Protein AF-A0A7V6UCJ4-F1 (afdb_monomer_lite)

Foldseek 3Di:
DPDPVLPQQVVSVCVVVVHDDDPLLVVLSNVCRLCVDLCPPQVSVVGDSVVNDDPVRVVVNVVSVVVNVVVVVVVVD

Sequence (77 aa):
MRNKKAEHILIILLEAIDQNPDKEMETIILKLNPHYMVSRYPDAAGGPSHKMYNEQIALEFLKETERVLEWLRQKMK

Radius of gyration: 14.0 Å; chains: 1; bounding box: 30×31×39 Å

Structure (mmCIF, N/CA/C/O backbone):
data_AF-A0A7V6UCJ4-F1
#
_entry.id   AF-A0A7V6UCJ4-F1
#
loop_
_atom_site.group_PDB
_atom_site.id
_atom_site.type_symbol
_atom_site.label_atom_id
_atom_site.label_alt_id
_atom_site.label_comp_id
_atom_site.label_asym_id
_atom_site.label_entity_id
_atom_site.label_seq_id
_atom_site.pdbx_PDB_ins_code
_atom_site.Cartn_x
_atom_site.Cartn_y
_atom_site.Cartn_z
_atom_site.occupancy
_atom_site.B_iso_or_equiv
_atom_site.auth_seq_id
_atom_site.auth_comp_id
_atom_site.auth_asym_id
_atom_site.auth_atom_id
_atom_site.pdbx_PDB_model_num
ATOM 1 N N . MET A 1 1 ? -15.529 -22.531 2.468 1.00 43.50 1 MET A N 1
ATOM 2 C CA . MET A 1 1 ? -14.287 -22.613 1.663 1.00 43.50 1 MET A CA 1
ATOM 3 C C . MET A 1 1 ? -13.575 -21.273 1.763 1.00 43.50 1 MET A C 1
ATOM 5 O O . MET A 1 1 ? -14.227 -20.273 1.498 1.00 43.50 1 MET A O 1
ATOM 9 N N . ARG A 1 2 ? -12.296 -21.216 2.167 1.00 51.81 2 ARG A N 1
ATOM 10 C CA . ARG A 1 2 ? -11.523 -19.962 2.073 1.00 51.81 2 ARG A CA 1
ATOM 11 C C . ARG A 1 2 ? -11.343 -19.613 0.600 1.00 51.81 2 ARG A C 1
ATOM 13 O O . ARG A 1 2 ? -10.874 -20.440 -0.180 1.00 51.81 2 ARG A O 1
ATOM 20 N N . ASN A 1 3 ? -11.768 -18.418 0.216 1.00 55.34 3 ASN A N 1
ATOM 21 C CA . ASN A 1 3 ? -11.571 -17.916 -1.131 1.00 55.34 3 ASN A CA 1
ATOM 22 C C . ASN A 1 3 ? -10.118 -17.435 -1.255 1.00 55.34 3 ASN A C 1
ATOM 24 O O . ASN A 1 3 ? -9.794 -16.355 -0.772 1.00 55.34 3 ASN A O 1
ATOM 28 N N . LYS A 1 4 ? -9.246 -18.225 -1.896 1.00 55.84 4 LYS A N 1
ATOM 29 C CA . LYS A 1 4 ? -7.812 -17.901 -2.051 1.00 55.84 4 LYS A CA 1
ATOM 30 C C . LYS A 1 4 ? -7.551 -16.529 -2.689 1.00 55.84 4 LYS A C 1
ATOM 32 O O . LYS A 1 4 ? -6.500 -15.948 -2.456 1.00 55.84 4 LYS A O 1
ATOM 37 N N . LYS A 1 5 ? -8.493 -15.986 -3.475 1.00 53.28 5 LYS A N 1
ATOM 38 C CA . LYS A 1 5 ? -8.363 -14.637 -4.058 1.00 53.28 5 LYS A CA 1
ATOM 39 C C . LYS A 1 5 ? -8.441 -13.517 -3.013 1.00 53.28 5 LYS A C 1
ATOM 41 O O . LYS A 1 5 ? -7.875 -12.460 -3.249 1.00 53.28 5 LYS A O 1
ATOM 46 N N . ALA A 1 6 ? -9.108 -13.739 -1.881 1.00 61.72 6 ALA A N 1
ATOM 47 C CA . ALA A 1 6 ? -9.277 -12.736 -0.829 1.00 61.72 6 ALA A CA 1
ATOM 48 C C . ALA A 1 6 ? -8.069 -12.631 0.121 1.00 61.72 6 ALA A C 1
ATOM 50 O O . ALA A 1 6 ? -7.926 -11.627 0.807 1.00 61.72 6 ALA A O 1
ATOM 51 N N . GLU A 1 7 ? -7.183 -13.635 0.154 1.00 70.75 7 GLU A N 1
ATOM 52 C CA . GLU A 1 7 ? -6.103 -13.734 1.156 1.00 70.75 7 GLU A CA 1
ATOM 53 C C . GLU A 1 7 ? -5.021 -12.648 1.014 1.00 70.75 7 GLU A C 1
ATOM 55 O O . GLU A 1 7 ? -4.286 -12.384 1.963 1.00 70.75 7 GLU A O 1
ATOM 60 N N . HIS A 1 8 ? -4.930 -11.997 -0.150 1.00 81.50 8 HIS A N 1
ATOM 61 C CA . HIS A 1 8 ? -3.929 -10.962 -0.438 1.00 81.50 8 HIS A CA 1
ATOM 62 C C . HIS A 1 8 ? -4.535 -9.628 -0.873 1.00 81.50 8 HIS A C 1
ATOM 64 O O . HIS A 1 8 ? -3.811 -8.771 -1.369 1.00 81.50 8 HIS A O 1
ATOM 70 N N . ILE A 1 9 ? -5.850 -9.455 -0.723 1.00 91.81 9 ILE A N 1
ATOM 71 C CA . ILE A 1 9 ? -6.513 -8.195 -1.049 1.00 91.81 9 ILE A CA 1
ATOM 72 C C . ILE A 1 9 ? -6.749 -7.444 0.257 1.00 91.81 9 ILE A C 1
ATOM 74 O O . ILE A 1 9 ? -7.663 -7.771 1.010 1.00 91.81 9 ILE A O 1
ATOM 78 N N . LEU A 1 10 ? -5.920 -6.434 0.516 1.00 93.81 10 LEU A N 1
ATOM 79 C CA . LEU A 1 10 ? -5.907 -5.704 1.784 1.00 93.81 10 LEU A CA 1
ATOM 80 C C . LEU A 1 10 ? -7.270 -5.089 2.133 1.00 93.81 10 LEU A C 1
ATOM 82 O O . LEU A 1 10 ? -7.669 -5.152 3.290 1.00 93.81 10 LEU A O 1
ATOM 86 N N . ILE A 1 11 ? -8.016 -4.567 1.151 1.00 92.81 11 ILE A N 1
ATOM 87 C CA . ILE A 1 11 ? -9.341 -3.983 1.416 1.00 92.81 11 ILE A CA 1
ATOM 88 C C . ILE A 1 11 ? -10.355 -5.037 1.889 1.00 92.81 11 ILE A C 1
ATOM 90 O O . ILE A 1 11 ? -11.075 -4.802 2.851 1.00 92.81 11 ILE A O 1
ATOM 94 N N . ILE A 1 12 ? -10.320 -6.248 1.317 1.00 92.69 12 ILE A N 1
ATOM 95 C CA . ILE A 1 12 ? -11.184 -7.359 1.748 1.00 92.69 12 ILE A CA 1
ATOM 96 C C . ILE A 1 12 ? -10.807 -7.814 3.164 1.00 92.69 12 ILE A C 1
ATOM 98 O O . ILE A 1 12 ? -11.671 -8.189 3.954 1.00 92.69 12 ILE A O 1
ATOM 102 N N . LEU A 1 13 ? -9.516 -7.781 3.510 1.00 92.75 13 LEU A N 1
ATOM 103 C CA . LEU A 1 13 ? -9.069 -8.108 4.865 1.00 92.75 13 LEU A CA 1
ATOM 104 C C . LEU A 1 13 ? -9.536 -7.070 5.894 1.00 92.75 13 LEU A C 1
ATOM 106 O O . LEU A 1 13 ? -9.858 -7.456 7.014 1.00 92.75 13 LEU A O 1
ATOM 110 N N . LEU A 1 14 ? -9.605 -5.788 5.526 1.00 93.00 14 LEU A N 1
ATOM 111 C CA . LEU A 1 14 ? -10.139 -4.731 6.392 1.00 93.00 14 LEU A CA 1
ATOM 112 C C . LEU A 1 14 ? -11.645 -4.875 6.611 1.00 93.00 14 LEU A C 1
ATOM 114 O O . LEU A 1 14 ? -12.101 -4.809 7.751 1.00 93.00 14 LEU A O 1
ATOM 118 N N . GLU A 1 15 ? -12.396 -5.167 5.549 1.00 91.44 15 GLU A N 1
ATOM 119 C CA . GLU A 1 15 ? -13.825 -5.489 5.643 1.00 91.44 15 GLU A CA 1
ATOM 120 C C . GLU A 1 15 ? -14.068 -6.678 6.586 1.00 91.44 15 GLU A C 1
ATOM 122 O O . GLU A 1 15 ? -14.984 -6.653 7.405 1.00 91.44 15 GLU A O 1
ATOM 127 N N . ALA A 1 16 ? -13.210 -7.703 6.534 1.00 91.38 16 ALA A N 1
ATOM 128 C CA . ALA A 1 16 ? -13.325 -8.886 7.388 1.00 91.38 16 ALA A CA 1
ATOM 129 C C . ALA A 1 16 ? -13.119 -8.604 8.889 1.00 91.38 16 ALA A C 1
ATOM 131 O O . ALA A 1 16 ? -13.516 -9.429 9.715 1.00 91.38 16 ALA A O 1
ATOM 132 N N . ILE A 1 17 ? -12.507 -7.470 9.244 1.00 91.38 17 ILE A N 1
ATOM 133 C CA . ILE A 1 17 ? -12.331 -7.014 10.632 1.00 91.38 17 ILE A CA 1
ATOM 134 C C . ILE A 1 17 ? -13.187 -5.779 10.960 1.00 91.38 17 ILE A C 1
ATOM 136 O O . ILE A 1 17 ? -12.913 -5.091 11.944 1.00 91.38 17 ILE A O 1
ATOM 140 N N . ASP A 1 18 ? -14.204 -5.499 10.136 1.00 92.50 18 ASP A N 1
ATOM 141 C CA . ASP A 1 18 ? -15.135 -4.371 10.277 1.00 92.50 18 ASP A CA 1
ATOM 142 C C . ASP A 1 18 ? -14.418 -3.013 10.424 1.00 92.50 18 ASP A C 1
ATOM 144 O O . ASP A 1 18 ? -14.808 -2.139 11.199 1.00 92.50 18 ASP A O 1
ATOM 148 N N . GLN A 1 19 ? -13.305 -2.845 9.698 1.00 93.38 19 GLN A N 1
ATOM 149 C CA . GLN A 1 19 ? -12.574 -1.584 9.630 1.00 93.38 19 GLN A CA 1
ATOM 150 C C . GLN A 1 19 ? -12.809 -0.908 8.289 1.00 93.38 19 GLN A C 1
ATOM 152 O O . GLN A 1 19 ? -12.500 -1.460 7.236 1.00 93.38 19 GLN A O 1
ATOM 157 N N . ASN A 1 20 ? -13.287 0.333 8.348 1.00 91.88 20 ASN A N 1
ATOM 158 C CA . ASN A 1 20 ? -13.475 1.165 7.172 1.00 91.88 20 ASN A CA 1
ATOM 159 C C . ASN A 1 20 ? -12.449 2.315 7.173 1.00 91.88 20 ASN A C 1
ATOM 161 O O . ASN A 1 20 ? -12.521 3.181 8.057 1.00 91.88 20 ASN A O 1
ATOM 165 N N . PRO A 1 21 ? -11.466 2.320 6.255 1.00 94.62 21 PRO A N 1
ATOM 166 C CA . PRO A 1 21 ? -10.508 3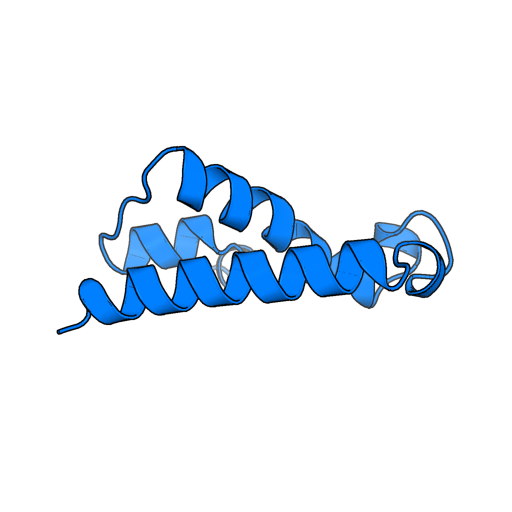.414 6.144 1.00 94.62 21 PRO A CA 1
ATOM 167 C C . PRO A 1 21 ? -11.188 4.708 5.674 1.00 94.62 21 PRO A C 1
ATOM 169 O O . PRO A 1 21 ? -12.201 4.686 4.977 1.00 94.62 21 PRO A O 1
ATOM 172 N N . ASP A 1 22 ? -10.616 5.857 6.036 1.00 95.44 22 ASP A N 1
ATOM 173 C CA . ASP A 1 22 ? -10.945 7.098 5.334 1.00 95.44 22 ASP A CA 1
ATOM 174 C C . ASP A 1 22 ? -10.323 7.101 3.925 1.00 95.44 22 ASP A C 1
ATOM 176 O O . ASP A 1 22 ? -9.543 6.218 3.562 1.00 95.44 22 ASP A O 1
ATOM 180 N N . LYS A 1 23 ? -10.648 8.119 3.121 1.00 96.69 23 LYS A N 1
ATOM 181 C CA . LYS A 1 23 ? -10.181 8.211 1.728 1.00 96.69 23 LYS A CA 1
ATOM 182 C C . LYS A 1 23 ? -8.657 8.208 1.593 1.00 96.69 23 LYS A C 1
ATOM 184 O O . LYS A 1 23 ? -8.136 7.752 0.575 1.00 96.69 23 LYS A O 1
ATOM 189 N N . GLU A 1 24 ? -7.941 8.756 2.575 1.00 96.38 24 GLU A N 1
ATOM 190 C CA . GLU A 1 24 ? -6.483 8.814 2.523 1.00 96.38 24 GLU A CA 1
ATOM 191 C C . GLU A 1 24 ? -5.889 7.423 2.761 1.00 96.38 24 GLU A C 1
ATOM 193 O O . GLU A 1 24 ? -5.082 6.952 1.957 1.00 96.38 24 GLU A O 1
ATOM 198 N N . MET A 1 25 ? -6.334 6.737 3.817 1.00 96.44 25 MET A N 1
ATOM 199 C CA . MET A 1 25 ? -5.891 5.375 4.115 1.00 96.44 25 MET A CA 1
ATOM 200 C C . MET A 1 25 ? -6.290 4.406 3.000 1.00 96.44 25 MET A C 1
ATOM 202 O O . MET A 1 25 ? -5.467 3.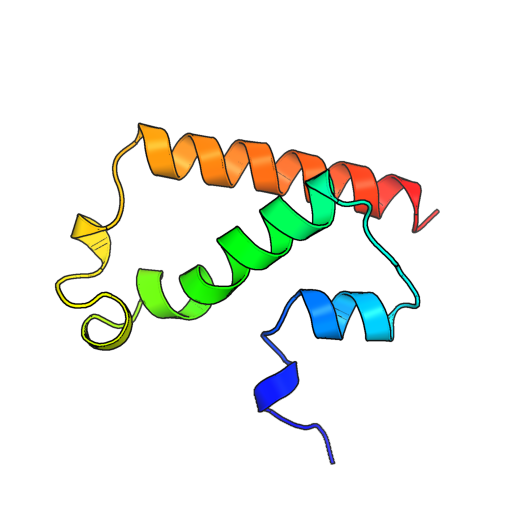598 2.572 1.00 96.44 25 MET A O 1
ATOM 206 N N . GLU A 1 26 ? -7.511 4.521 2.471 1.00 96.56 26 GLU A N 1
ATOM 207 C CA . GLU A 1 26 ? -7.994 3.709 1.351 1.00 96.56 26 GLU A CA 1
ATOM 208 C C . GLU A 1 26 ? -7.080 3.847 0.128 1.00 96.56 26 GLU A C 1
ATOM 210 O O . GLU A 1 26 ? -6.658 2.843 -0.449 1.00 96.56 26 GLU A O 1
ATOM 215 N N . THR A 1 27 ? -6.705 5.080 -0.225 1.00 97.31 27 THR A N 1
ATOM 216 C CA . THR A 1 27 ? -5.796 5.348 -1.349 1.00 97.31 27 THR A CA 1
ATOM 217 C C . THR A 1 27 ? -4.458 4.637 -1.159 1.00 97.31 27 THR A C 1
ATOM 219 O O . THR A 1 27 ? -3.987 3.962 -2.077 1.00 97.31 27 THR A O 1
ATOM 222 N N . ILE A 1 28 ? -3.865 4.734 0.035 1.00 97.38 28 ILE A N 1
ATOM 223 C CA . ILE A 1 28 ? -2.601 4.061 0.362 1.00 97.38 28 ILE A CA 1
ATOM 224 C C . ILE A 1 28 ? -2.744 2.539 0.225 1.00 97.38 28 ILE A C 1
ATOM 226 O O . ILE A 1 28 ? -1.923 1.883 -0.420 1.00 97.38 28 ILE A O 1
ATOM 230 N N . ILE A 1 29 ? -3.799 1.972 0.811 1.00 96.62 29 ILE A N 1
ATOM 231 C CA . ILE A 1 29 ? -4.050 0.529 0.828 1.00 96.62 29 ILE A CA 1
ATOM 232 C C . ILE A 1 29 ? -4.218 -0.013 -0.597 1.00 96.62 29 ILE A C 1
ATOM 234 O O . ILE A 1 29 ? -3.592 -1.014 -0.957 1.00 96.62 29 ILE A O 1
ATOM 238 N N . LEU A 1 30 ? -5.027 0.653 -1.426 1.00 96.06 30 LEU A N 1
ATOM 239 C CA . LEU A 1 30 ? -5.268 0.250 -2.812 1.00 96.06 30 LEU A CA 1
ATOM 240 C C . LEU A 1 30 ? -4.006 0.367 -3.671 1.00 96.06 30 LEU A C 1
ATOM 242 O O . LEU A 1 30 ? -3.745 -0.515 -4.490 1.00 96.06 30 LEU A O 1
ATOM 246 N N . LYS A 1 31 ? -3.204 1.414 -3.453 1.00 96.56 31 LYS A N 1
ATOM 247 C CA . LYS A 1 31 ? -1.923 1.614 -4.137 1.00 96.56 31 LYS A CA 1
ATOM 248 C C . LYS A 1 31 ? -0.910 0.529 -3.770 1.00 96.56 31 LYS A C 1
ATOM 250 O O . LYS A 1 31 ? -0.208 0.049 -4.651 1.00 96.56 31 LYS A O 1
ATOM 255 N N . LEU A 1 32 ? -0.859 0.096 -2.507 1.00 95.62 32 LEU A N 1
ATOM 256 C CA . LEU A 1 32 ? 0.063 -0.948 -2.044 1.00 95.62 32 LEU A CA 1
ATOM 257 C C . LEU A 1 32 ? -0.318 -2.350 -2.555 1.00 95.62 32 LEU A C 1
ATOM 259 O O . LEU A 1 32 ? 0.554 -3.154 -2.886 1.00 95.62 32 LEU A O 1
ATOM 263 N N . ASN A 1 33 ? -1.617 -2.643 -2.651 1.00 95.12 33 ASN A N 1
ATOM 264 C CA . ASN A 1 33 ? -2.159 -3.969 -2.959 1.00 95.12 33 ASN A CA 1
ATOM 265 C C . ASN A 1 33 ? -1.535 -4.696 -4.184 1.00 95.12 33 ASN A C 1
ATOM 267 O O . ASN A 1 33 ? -1.150 -5.862 -4.045 1.00 95.12 33 ASN A O 1
ATOM 271 N N . PRO A 1 34 ? -1.369 -4.078 -5.375 1.00 95.12 34 PRO A N 1
ATOM 272 C CA . PRO A 1 34 ? -0.775 -4.761 -6.532 1.00 95.12 34 PRO A CA 1
ATOM 273 C C . PRO A 1 34 ? 0.695 -5.155 -6.323 1.00 95.12 34 PRO A C 1
ATOM 275 O O . PRO A 1 34 ? 1.184 -6.090 -6.968 1.00 95.12 34 PRO A O 1
ATOM 278 N N . HIS A 1 35 ? 1.411 -4.501 -5.402 1.00 95.56 35 HIS A N 1
ATOM 279 C CA . HIS A 1 35 ? 2.838 -4.737 -5.196 1.00 95.56 35 HIS A CA 1
ATOM 280 C C . HIS A 1 35 ? 3.156 -6.081 -4.542 1.00 95.56 35 HIS A C 1
ATOM 282 O O . HIS A 1 35 ? 4.300 -6.524 -4.638 1.00 95.56 35 HIS A O 1
ATOM 288 N N . TYR A 1 36 ? 2.161 -6.804 -4.013 1.00 93.94 36 TYR A N 1
ATOM 289 C CA . TYR A 1 36 ? 2.322 -8.225 -3.690 1.00 93.94 36 TYR A CA 1
ATOM 290 C C . TYR A 1 36 ? 2.727 -9.044 -4.929 1.00 93.94 36 TYR A C 1
ATOM 292 O O . TYR A 1 36 ? 3.534 -9.962 -4.811 1.00 93.94 36 TYR A O 1
ATOM 300 N N . MET A 1 37 ? 2.224 -8.718 -6.125 1.00 95.88 37 MET A N 1
ATOM 301 C CA . MET A 1 37 ? 2.597 -9.408 -7.369 1.00 95.88 37 MET A CA 1
ATOM 302 C C . MET A 1 37 ? 3.725 -8.693 -8.118 1.00 95.88 37 MET A C 1
ATOM 304 O O . MET A 1 37 ? 4.707 -9.337 -8.487 1.00 95.88 37 MET A O 1
ATOM 308 N N . VAL A 1 38 ? 3.622 -7.369 -8.294 1.00 96.88 38 VAL A N 1
ATOM 309 C CA . VAL A 1 38 ? 4.575 -6.566 -9.091 1.00 96.88 38 VAL A CA 1
ATOM 310 C C . VAL A 1 38 ? 6.017 -6.709 -8.584 1.00 96.88 38 VAL A C 1
ATOM 312 O O . VAL A 1 38 ? 6.949 -6.786 -9.382 1.00 96.88 38 VAL A O 1
ATOM 315 N N . SER A 1 39 ? 6.219 -6.833 -7.269 1.00 96.56 39 SER A N 1
ATOM 316 C CA . SER A 1 39 ? 7.558 -6.975 -6.678 1.00 96.56 39 SER A CA 1
ATOM 317 C C . SER A 1 39 ? 8.251 -8.315 -6.965 1.00 96.56 39 SER A C 1
ATOM 319 O O . SER A 1 39 ? 9.460 -8.417 -6.765 1.00 96.56 39 SER A O 1
ATOM 321 N N . ARG A 1 40 ? 7.519 -9.340 -7.426 1.00 95.44 40 ARG A N 1
ATOM 322 C CA . ARG A 1 40 ? 8.025 -10.723 -7.537 1.00 95.44 40 ARG A CA 1
ATOM 323 C C . ARG A 1 40 ? 7.916 -11.322 -8.932 1.00 95.44 40 ARG A C 1
ATOM 325 O O . ARG A 1 40 ? 8.727 -12.176 -9.283 1.00 95.44 40 ARG A O 1
ATOM 332 N N . TYR A 1 41 ? 6.912 -10.912 -9.698 1.00 96.44 41 TYR A N 1
ATOM 333 C CA . TYR A 1 41 ? 6.557 -11.555 -10.955 1.00 96.44 41 TYR A CA 1
ATOM 334 C C . TYR A 1 41 ? 6.739 -10.582 -12.127 1.00 96.44 41 TYR A C 1
ATOM 336 O O . TYR A 1 41 ? 6.029 -9.574 -12.199 1.00 96.44 41 TYR A O 1
ATOM 344 N N . PRO A 1 42 ? 7.696 -10.844 -13.040 1.00 95.81 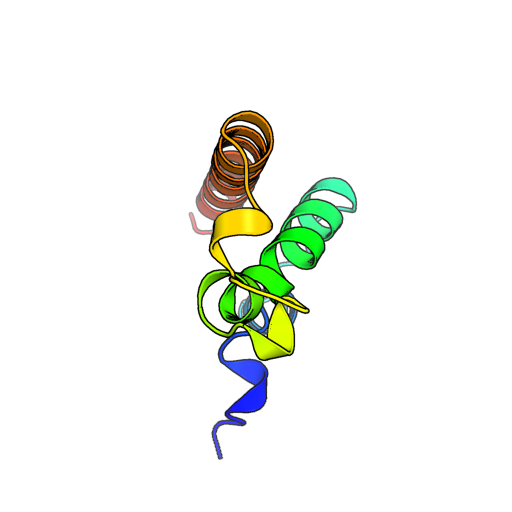42 PRO A N 1
ATOM 345 C CA . PRO A 1 42 ? 7.975 -9.946 -14.157 1.00 95.81 42 PRO A CA 1
ATOM 346 C C . PRO A 1 42 ? 6.798 -9.720 -15.113 1.00 95.81 42 PRO A C 1
ATOM 348 O O . PRO A 1 42 ? 6.663 -8.638 -15.677 1.00 95.81 42 PRO A O 1
ATOM 351 N N . ASP A 1 43 ? 5.933 -10.717 -15.291 1.00 97.19 43 ASP A N 1
ATOM 352 C CA . ASP A 1 43 ? 4.702 -10.622 -16.083 1.00 97.19 43 ASP A CA 1
ATOM 353 C C . ASP A 1 43 ? 3.700 -9.641 -15.460 1.00 97.19 43 ASP A C 1
ATOM 355 O O . ASP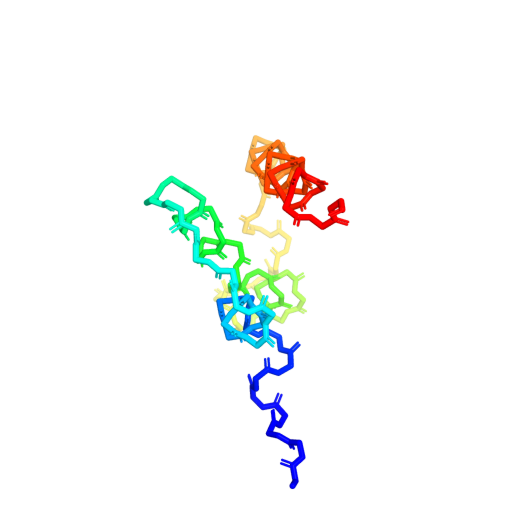 A 1 43 ? 3.136 -8.813 -16.170 1.00 97.19 43 ASP A O 1
ATOM 359 N N . ALA A 1 44 ? 3.550 -9.654 -14.132 1.00 95.56 44 ALA A N 1
ATOM 360 C CA . ALA A 1 44 ? 2.736 -8.673 -13.413 1.00 95.56 44 ALA A CA 1
ATOM 361 C C . ALA A 1 44 ? 3.353 -7.261 -13.421 1.00 95.56 44 ALA A C 1
ATOM 363 O O . ALA A 1 44 ? 2.632 -6.271 -13.326 1.00 95.56 44 ALA A O 1
ATOM 364 N N . ALA A 1 45 ? 4.681 -7.163 -13.524 1.00 95.50 45 ALA A N 1
ATOM 365 C CA . ALA A 1 45 ? 5.421 -5.901 -13.558 1.00 95.50 45 ALA A CA 1
ATOM 366 C C . ALA A 1 45 ? 5.607 -5.312 -14.970 1.00 95.50 45 ALA A C 1
ATOM 368 O O . ALA A 1 45 ? 6.115 -4.201 -15.098 1.00 95.50 45 ALA A O 1
ATOM 369 N N . GLY A 1 46 ? 5.254 -6.043 -16.034 1.00 95.25 46 GLY A N 1
ATOM 370 C CA . GLY A 1 46 ? 5.539 -5.632 -17.415 1.00 95.25 46 GLY A CA 1
ATOM 371 C C . GLY A 1 46 ? 7.037 -5.608 -17.762 1.00 95.25 46 GLY A C 1
ATOM 372 O O . GLY A 1 46 ? 7.452 -4.899 -18.678 1.00 95.25 46 GLY A O 1
ATOM 373 N N . GLY A 1 47 ? 7.868 -6.352 -17.025 1.00 95.62 47 GLY A N 1
ATOM 374 C CA . GLY A 1 47 ? 9.326 -6.365 -17.152 1.00 95.62 47 GLY A CA 1
ATOM 375 C C . GLY A 1 47 ? 10.019 -6.825 -15.863 1.00 95.62 47 GLY A C 1
ATOM 376 O O . GLY A 1 47 ? 9.356 -7.261 -14.928 1.00 95.62 47 GLY A O 1
ATOM 377 N N . PRO A 1 48 ? 11.360 -6.750 -15.761 1.00 97.06 48 PRO A N 1
ATOM 378 C CA . PRO A 1 48 ? 12.064 -7.137 -14.538 1.00 97.06 48 PRO A CA 1
ATOM 379 C C . PRO A 1 48 ? 11.566 -6.344 -13.316 1.00 97.06 48 PRO A C 1
ATOM 381 O O . PRO A 1 48 ? 11.712 -5.124 -13.288 1.00 97.06 48 PRO A O 1
ATOM 384 N N . SER A 1 49 ? 11.034 -7.025 -12.292 1.00 96.44 49 SER A N 1
ATOM 385 C CA . SER A 1 49 ? 10.365 -6.393 -11.137 1.00 96.44 49 SER A CA 1
ATOM 386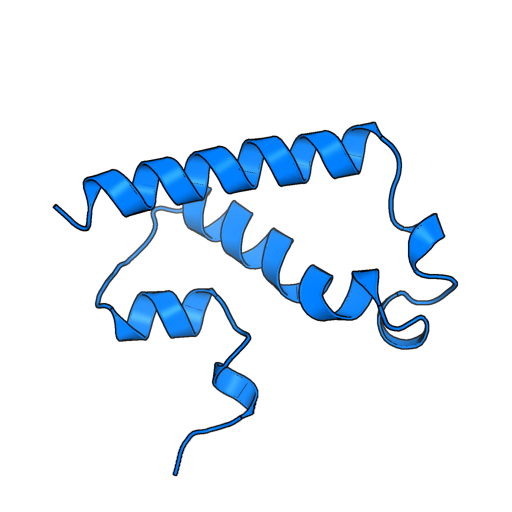 C C . SER A 1 49 ? 11.185 -5.297 -10.452 1.00 96.44 49 SER A C 1
ATOM 388 O O . SER A 1 49 ? 10.645 -4.254 -10.102 1.00 96.44 49 SER A O 1
ATOM 390 N N . HIS A 1 50 ? 12.503 -5.480 -10.315 1.00 95.81 50 HIS A N 1
ATOM 391 C CA . HIS A 1 50 ? 13.380 -4.490 -9.678 1.00 95.81 50 HIS A CA 1
ATOM 392 C C . HIS A 1 50 ? 13.434 -3.145 -10.425 1.00 95.81 50 HIS A C 1
ATOM 394 O O . HIS A 1 50 ? 13.764 -2.136 -9.817 1.00 95.81 50 HIS A O 1
ATOM 400 N N . LYS A 1 51 ? 13.092 -3.103 -11.721 1.00 97.12 51 LYS A N 1
ATOM 401 C CA . LYS A 1 51 ? 13.050 -1.857 -12.505 1.00 97.12 51 LYS A CA 1
ATOM 402 C C . LYS A 1 51 ? 11.820 -0.996 -12.217 1.00 97.12 51 LYS A C 1
ATOM 404 O O . LYS A 1 51 ? 11.779 0.142 -12.668 1.00 97.12 51 LYS A O 1
ATOM 409 N N . MET A 1 52 ? 10.827 -1.524 -11.501 1.00 96.06 52 MET A N 1
ATOM 410 C CA . MET A 1 52 ? 9.616 -0.781 -11.133 1.00 96.06 52 MET A CA 1
ATOM 411 C C . MET A 1 52 ? 9.809 0.103 -9.898 1.00 96.06 52 MET A C 1
ATOM 413 O O . MET A 1 52 ? 8.914 0.863 -9.539 1.00 96.06 52 MET A O 1
ATOM 417 N N . TYR A 1 53 ? 10.964 0.003 -9.240 1.00 97.38 53 TYR A N 1
ATOM 418 C CA . TYR A 1 53 ? 11.234 0.678 -7.983 1.00 97.38 53 TYR A CA 1
ATOM 419 C C . TYR A 1 53 ? 12.558 1.425 -8.065 1.00 97.38 53 TYR A C 1
ATOM 421 O O . TYR A 1 53 ? 13.563 0.911 -8.553 1.00 97.38 53 TYR A O 1
ATOM 429 N N . ASN A 1 54 ? 12.554 2.639 -7.538 1.00 98.19 54 ASN A N 1
ATOM 430 C CA . ASN A 1 54 ? 13.755 3.357 -7.145 1.00 98.19 54 ASN A CA 1
ATOM 431 C C . ASN A 1 54 ? 13.680 3.634 -5.635 1.00 98.19 54 ASN A C 1
ATOM 433 O O . ASN A 1 54 ? 12.683 3.311 -4.983 1.00 98.19 54 ASN A O 1
ATOM 437 N N . GLU A 1 55 ? 14.731 4.231 -5.081 1.00 98.31 55 GLU A N 1
ATOM 438 C CA . GLU A 1 55 ? 14.794 4.564 -3.655 1.00 98.31 55 GLU A CA 1
ATOM 439 C C . GLU A 1 55 ? 13.612 5.438 -3.207 1.00 98.31 55 GLU A C 1
ATOM 441 O O . GLU A 1 55 ? 12.968 5.133 -2.207 1.00 98.31 55 GLU A O 1
ATOM 446 N N . GLN A 1 56 ? 13.261 6.463 -3.990 1.00 98.44 56 GLN A N 1
ATOM 447 C CA . GLN A 1 56 ? 12.161 7.375 -3.669 1.00 98.44 56 GLN A CA 1
ATOM 448 C C . GLN A 1 56 ? 10.813 6.646 -3.551 1.00 98.44 56 GLN A C 1
ATOM 450 O O . GLN A 1 56 ? 10.085 6.858 -2.584 1.00 98.44 56 GLN A O 1
ATOM 455 N N . ILE A 1 57 ? 10.498 5.767 -4.505 1.00 97.38 57 ILE A N 1
ATOM 456 C CA . ILE A 1 57 ? 9.264 4.969 -4.509 1.00 97.38 57 ILE A CA 1
ATOM 457 C C . ILE A 1 57 ? 9.248 4.008 -3.313 1.00 97.38 57 ILE A C 1
ATOM 459 O O . ILE A 1 57 ? 8.224 3.855 -2.650 1.00 97.38 57 ILE A O 1
ATOM 463 N N . ALA A 1 58 ? 10.380 3.365 -3.010 1.00 97.75 58 ALA A N 1
ATOM 464 C CA . ALA A 1 58 ? 10.477 2.452 -1.874 1.00 97.75 58 ALA A CA 1
ATOM 465 C C . ALA A 1 58 ? 10.248 3.175 -0.534 1.00 97.75 58 ALA A C 1
ATOM 467 O O . ALA A 1 58 ? 9.504 2.679 0.313 1.00 97.75 58 ALA A O 1
ATOM 468 N N . LEU A 1 59 ? 10.841 4.360 -0.361 1.00 98.44 59 LEU A N 1
ATOM 469 C CA . LEU A 1 59 ? 10.654 5.193 0.830 1.00 98.44 59 LEU A CA 1
ATOM 470 C C . LEU A 1 59 ? 9.213 5.697 0.967 1.00 98.44 59 LEU A C 1
ATOM 472 O O . LEU A 1 59 ? 8.687 5.750 2.079 1.00 98.44 59 LEU A O 1
ATOM 476 N N . GLU A 1 60 ? 8.560 6.038 -0.146 1.00 97.81 60 GLU A N 1
ATOM 477 C CA . GLU A 1 60 ? 7.149 6.427 -0.159 1.00 97.81 60 GLU A CA 1
ATOM 478 C C . GLU A 1 60 ? 6.256 5.283 0.333 1.00 97.81 60 GLU A C 1
ATOM 480 O O . GLU A 1 60 ? 5.494 5.480 1.280 1.00 97.81 60 GLU A O 1
ATOM 485 N N . PHE A 1 61 ? 6.423 4.069 -0.209 1.00 97.94 61 PHE A N 1
ATOM 486 C CA . PHE A 1 61 ? 5.673 2.899 0.256 1.00 97.94 61 PHE A CA 1
ATOM 487 C C . PHE A 1 61 ? 5.927 2.572 1.723 1.00 97.94 61 PHE A C 1
ATOM 489 O O . PHE A 1 61 ? 4.985 2.224 2.436 1.00 97.94 61 PHE A O 1
ATOM 496 N N . LEU A 1 62 ? 7.174 2.684 2.187 1.00 98.19 62 LEU A N 1
ATOM 497 C CA . LEU A 1 62 ? 7.511 2.446 3.587 1.00 98.19 62 LEU A CA 1
ATOM 498 C C . LEU A 1 62 ? 6.759 3.422 4.499 1.00 98.19 62 LEU A C 1
ATOM 500 O O . LEU A 1 62 ? 6.021 2.987 5.382 1.00 98.19 62 LEU A O 1
ATOM 504 N N . LYS A 1 63 ? 6.872 4.726 4.231 1.00 98.31 63 LYS A N 1
ATOM 505 C CA . LYS A 1 63 ? 6.212 5.774 5.019 1.00 98.31 63 LYS A CA 1
ATOM 506 C C . LYS A 1 63 ? 4.690 5.635 4.994 1.00 98.31 63 LYS A C 1
ATOM 508 O O . LYS A 1 63 ? 4.034 5.775 6.022 1.00 98.31 63 LYS A O 1
ATOM 513 N N . GLU A 1 64 ? 4.108 5.376 3.827 1.00 97.56 64 GLU A N 1
ATOM 514 C CA . GLU A 1 64 ? 2.667 5.160 3.678 1.00 97.56 64 GLU A CA 1
ATOM 515 C C . GLU A 1 64 ? 2.198 3.924 4.467 1.00 97.56 64 GLU A C 1
ATOM 517 O O . GLU A 1 64 ? 1.195 3.985 5.180 1.00 97.56 64 GLU A O 1
ATOM 522 N N . THR A 1 65 ? 2.963 2.830 4.426 1.00 97.12 65 THR A N 1
ATOM 523 C CA . THR A 1 65 ? 2.667 1.608 5.189 1.00 97.12 65 THR A CA 1
ATOM 524 C C . THR A 1 65 ? 2.745 1.849 6.695 1.00 97.12 65 THR A C 1
ATOM 526 O O . THR A 1 65 ? 1.863 1.412 7.432 1.00 97.12 65 THR A O 1
ATOM 529 N N . GLU A 1 66 ? 3.757 2.577 7.174 1.00 98.25 66 GLU A N 1
ATOM 530 C CA . GLU A 1 66 ? 3.883 2.945 8.590 1.00 98.25 66 GLU A CA 1
ATOM 531 C C . GLU A 1 66 ? 2.662 3.729 9.088 1.00 98.25 66 GLU A C 1
ATOM 533 O O . GLU A 1 66 ? 2.163 3.460 10.183 1.00 98.25 66 GLU A O 1
ATOM 538 N N . ARG A 1 67 ? 2.126 4.644 8.267 1.00 97.38 67 ARG A N 1
ATOM 539 C CA . ARG A 1 67 ? 0.90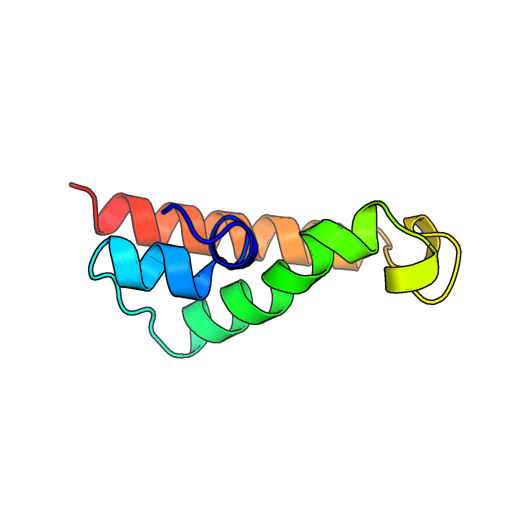1 5.395 8.587 1.00 97.38 67 ARG A CA 1
ATOM 540 C C . ARG A 1 67 ? -0.317 4.481 8.719 1.00 97.38 67 ARG A C 1
ATOM 542 O O . ARG A 1 67 ? -1.070 4.630 9.679 1.00 97.38 67 ARG A O 1
ATOM 549 N N . VAL A 1 68 ? -0.491 3.524 7.804 1.00 96.38 68 VAL A N 1
ATOM 550 C CA . VAL A 1 68 ? -1.592 2.544 7.873 1.00 96.38 68 VAL A CA 1
ATOM 551 C C . VAL A 1 68 ? -1.464 1.660 9.113 1.00 96.38 68 VAL A C 1
ATOM 553 O O . VAL A 1 68 ? -2.455 1.424 9.801 1.00 96.38 68 VAL A O 1
ATOM 556 N N . LEU A 1 69 ? -0.254 1.195 9.437 1.00 96.25 69 LEU A N 1
ATOM 557 C CA . LEU A 1 69 ? -0.019 0.386 10.636 1.00 96.25 69 LEU A CA 1
ATOM 558 C C . LEU A 1 69 ? -0.334 1.160 11.916 1.00 96.25 69 LEU A C 1
ATOM 560 O O . LEU A 1 69 ? -0.940 0.604 12.829 1.00 96.25 69 LEU A O 1
ATOM 564 N N . GLU A 1 70 ? 0.051 2.432 11.989 1.00 96.56 70 GLU A N 1
ATOM 565 C CA . GLU A 1 70 ? -0.263 3.271 13.143 1.00 96.56 70 GLU A CA 1
ATOM 566 C C . GLU A 1 70 ? -1.769 3.516 13.277 1.00 96.56 70 GLU A C 1
ATOM 568 O O . GLU A 1 70 ? -2.327 3.352 14.363 1.00 96.56 70 GLU A O 1
ATOM 573 N N . TRP A 1 71 ? -2.452 3.812 12.169 1.00 95.62 71 TRP A N 1
ATOM 574 C CA . TRP A 1 71 ? -3.911 3.913 12.141 1.00 95.62 71 TRP A CA 1
ATOM 575 C C . TRP A 1 71 ? -4.582 2.622 12.640 1.00 95.62 71 TRP A C 1
ATOM 577 O O . TRP A 1 71 ? -5.439 2.680 13.522 1.00 95.62 71 TRP A O 1
ATOM 587 N N . LEU A 1 72 ? -4.149 1.448 12.166 1.00 94.88 72 LEU A N 1
ATOM 588 C CA . LEU A 1 72 ? -4.688 0.156 12.609 1.00 94.88 72 LEU A CA 1
ATOM 589 C C . LEU A 1 72 ? -4.463 -0.100 14.104 1.00 94.88 72 LEU A C 1
ATOM 591 O O . LEU A 1 72 ? -5.379 -0.547 14.795 1.00 94.88 72 LEU A O 1
ATOM 595 N N . ARG A 1 73 ? -3.280 0.226 14.639 1.00 94.56 73 ARG A N 1
ATOM 596 C CA . ARG A 1 73 ? -2.989 0.082 16.079 1.00 94.56 73 ARG A CA 1
ATOM 597 C C . ARG A 1 73 ? -3.940 0.890 16.954 1.00 94.56 73 ARG A C 1
ATOM 599 O O . ARG A 1 73 ? -4.233 0.472 18.069 1.00 94.56 73 ARG A O 1
ATOM 606 N N . GLN A 1 74 ? -4.422 2.035 16.476 1.00 93.06 74 GLN A N 1
ATOM 607 C CA . GLN A 1 74 ? -5.390 2.854 17.209 1.00 93.06 74 GLN A CA 1
ATOM 608 C C . GLN A 1 74 ? -6.795 2.239 17.215 1.00 93.06 74 GLN A C 1
ATOM 610 O O . GLN A 1 74 ? -7.569 2.523 18.126 1.00 93.06 74 GLN A O 1
ATOM 615 N N . LYS A 1 75 ? -7.119 1.399 16.224 1.00 88.56 75 LYS A N 1
ATOM 616 C CA . LYS A 1 75 ? -8.414 0.716 16.087 1.00 88.56 75 LYS A CA 1
ATOM 617 C C . LYS A 1 75 ? -8.486 -0.612 16.836 1.00 88.56 75 LYS A C 1
ATOM 619 O O . LYS A 1 75 ? -9.567 -1.011 17.243 1.00 88.56 75 LYS A O 1
ATOM 624 N N . MET A 1 76 ? -7.351 -1.286 17.011 1.00 83.81 76 MET A N 1
ATOM 625 C CA . MET A 1 76 ? -7.262 -2.624 17.610 1.00 83.81 76 MET A CA 1
ATOM 626 C C . MET A 1 76 ? -6.930 -2.609 19.114 1.00 83.81 76 MET A C 1
ATOM 628 O O . MET A 1 76 ? -6.331 -3.560 19.618 1.00 83.81 76 MET A O 1
ATOM 632 N N . LYS A 1 77 ? -7.265 -1.522 19.816 1.00 60.44 77 LYS A N 1
ATOM 633 C CA . LYS A 1 77 ? -7.120 -1.423 21.275 1.00 60.44 77 LYS A CA 1
ATOM 634 C C . LYS A 1 77 ? -8.318 -1.999 22.010 1.00 60.44 77 LYS A C 1
ATOM 636 O O . LYS A 1 77 ? -9.450 -1.801 21.522 1.00 60.44 77 LYS A O 1
#

pLDDT: mean 91.24, std 12.38, range [43.5, 98.44]

Secondary structure (DSSP, 8-state):
---TTTTT-HHHHHHTTT----HHHHHHHHHHTTHHHHTT-HHHHTS-GGGG--HHHHHHHHHHHHHHHHHHHHH--